Protein AF-A0A6A5E6V6-F1 (afdb_monomer)

Radius of gyration: 28.13 Å; Cα contacts (8 Å, |Δi|>4): 85; chains: 1; bounding box: 56×63×76 Å

Organism: Perca fluviatilis (NCBI:txid8168)

Structure (mmCIF, N/CA/C/O backbone):
data_AF-A0A6A5E6V6-F1
#
_entry.id   AF-A0A6A5E6V6-F1
#
loop_
_atom_site.group_PDB
_atom_site.id
_atom_site.type_symbol
_atom_site.label_atom_id
_atom_site.label_alt_id
_atom_site.label_comp_id
_atom_site.label_asym_id
_atom_site.label_entity_id
_atom_site.label_seq_id
_atom_site.pdbx_PDB_ins_code
_atom_site.Cartn_x
_atom_site.Cartn_y
_atom_site.Cartn_z
_atom_site.occupancy
_atom_site.B_iso_or_equiv
_atom_site.auth_seq_id
_atom_site.auth_comp_id
_atom_site.auth_asym_id
_atom_site.auth_atom_id
_atom_site.pdbx_PDB_model_num
ATOM 1 N N . GLN A 1 1 ? 9.565 42.991 -61.025 1.00 36.53 1 GLN A N 1
ATOM 2 C CA . GLN A 1 1 ? 11.037 43.069 -61.089 1.00 36.53 1 GLN A CA 1
ATOM 3 C C . GLN A 1 1 ? 11.440 44.102 -60.053 1.00 36.53 1 GLN A C 1
ATOM 5 O O . GLN A 1 1 ? 10.957 45.221 -60.138 1.00 36.53 1 GLN A O 1
ATOM 10 N N . GLY A 1 2 ? 12.129 43.676 -58.993 1.00 37.97 2 GLY A N 1
ATOM 11 C CA . GLY A 1 2 ? 12.555 44.551 -57.899 1.00 37.97 2 GLY A CA 1
ATOM 12 C C . GLY A 1 2 ? 13.959 45.072 -58.174 1.00 37.97 2 GLY A C 1
ATOM 13 O O . GLY A 1 2 ? 14.845 44.278 -58.482 1.00 37.97 2 GLY A O 1
ATOM 14 N N . GLU A 1 3 ? 14.127 46.389 -58.099 1.00 39.03 3 GLU A N 1
ATOM 15 C CA . GLU A 1 3 ? 15.412 47.068 -58.237 1.00 39.03 3 GLU A CA 1
ATOM 16 C C . GLU A 1 3 ? 16.100 47.301 -56.885 1.00 39.03 3 GLU A C 1
ATOM 18 O O . GLU A 1 3 ? 15.507 47.222 -55.810 1.00 39.03 3 GLU A O 1
ATOM 23 N N . ILE A 1 4 ? 17.402 47.538 -57.003 1.00 51.69 4 ILE A N 1
ATOM 24 C CA . ILE A 1 4 ? 18.497 47.294 -56.066 1.00 51.69 4 ILE A CA 1
ATOM 25 C C . ILE A 1 4 ? 18.956 48.595 -55.395 1.00 51.69 4 ILE A C 1
ATOM 27 O O . ILE A 1 4 ? 19.058 49.626 -56.054 1.00 51.69 4 ILE A O 1
ATOM 31 N N . SER A 1 5 ? 19.386 48.524 -54.132 1.00 39.19 5 SER A N 1
ATOM 32 C CA . SER A 1 5 ? 20.487 49.326 -53.553 1.00 39.19 5 SER A CA 1
ATOM 33 C C . SER A 1 5 ? 20.642 48.952 -52.076 1.00 39.19 5 SER A C 1
ATOM 35 O O . SER A 1 5 ? 19.640 48.815 -51.394 1.00 39.19 5 SER A O 1
ATOM 37 N N . ARG A 1 6 ? 21.818 48.806 -51.466 1.00 41.19 6 ARG A N 1
ATOM 38 C CA . ARG A 1 6 ? 23.217 49.056 -51.839 1.00 41.19 6 ARG A CA 1
ATOM 39 C C . ARG A 1 6 ? 24.064 48.563 -50.643 1.00 41.19 6 ARG A C 1
ATOM 41 O O . ARG A 1 6 ? 23.584 48.687 -49.527 1.00 41.19 6 ARG A O 1
ATOM 48 N N . GLN A 1 7 ? 25.275 48.047 -50.914 1.00 38.28 7 GLN A N 1
ATOM 49 C CA . GLN A 1 7 ? 26.566 48.443 -50.292 1.00 38.28 7 GLN A CA 1
ATOM 50 C C . GLN A 1 7 ? 26.648 48.509 -48.736 1.00 38.28 7 GLN A C 1
ATOM 52 O O . GLN A 1 7 ? 25.815 49.131 -48.106 1.00 38.28 7 GLN A O 1
ATOM 57 N N . THR A 1 8 ? 27.639 48.003 -47.998 1.00 36.38 8 THR A N 1
ATOM 58 C CA . THR A 1 8 ? 29.026 47.575 -48.229 1.00 36.38 8 THR A CA 1
ATOM 59 C C . THR A 1 8 ? 29.496 46.733 -47.025 1.00 36.38 8 THR A C 1
ATOM 61 O O . THR A 1 8 ? 28.862 46.721 -45.974 1.00 36.38 8 THR A O 1
ATOM 64 N N . SER A 1 9 ? 30.700 46.183 -47.178 1.00 40.56 9 SER A N 1
ATOM 65 C CA . SER A 1 9 ? 31.754 46.105 -46.159 1.00 40.56 9 SER A CA 1
ATOM 66 C C . SER A 1 9 ? 31.993 44.775 -45.456 1.00 40.56 9 SER A C 1
ATOM 68 O O . SER A 1 9 ? 31.122 44.078 -44.948 1.00 40.56 9 SER A O 1
ATOM 70 N N . ASP A 1 10 ? 33.280 44.488 -45.515 1.00 49.47 10 ASP A N 1
ATOM 71 C CA . ASP A 1 10 ? 34.091 43.441 -44.961 1.00 49.47 10 ASP A CA 1
ATOM 72 C C . ASP A 1 10 ? 34.042 43.385 -43.437 1.00 49.47 10 ASP A C 1
ATOM 74 O O . ASP A 1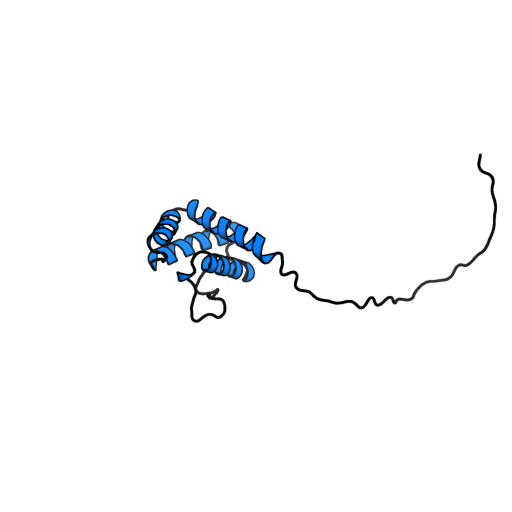 10 ? 33.992 44.393 -42.740 1.00 49.47 10 ASP A O 1
ATOM 78 N N . SER A 1 11 ? 34.137 42.172 -42.908 1.00 42.72 11 SER A N 1
ATOM 79 C CA . SER A 1 11 ? 35.033 41.879 -41.788 1.00 42.72 11 SER A CA 1
ATOM 80 C C . SER A 1 11 ? 34.962 40.388 -41.476 1.00 42.72 11 SER A C 1
ATOM 82 O O . SER A 1 11 ? 34.009 39.881 -40.894 1.00 42.72 11 SER A O 1
ATOM 84 N N . SER A 1 12 ? 36.013 39.667 -41.861 1.00 54.56 12 SER A N 1
ATOM 85 C CA . SER A 1 12 ? 36.357 38.417 -41.188 1.00 54.56 12 SER A CA 1
ATOM 86 C C . SER A 1 12 ? 36.875 38.767 -39.799 1.00 54.56 12 SER A C 1
ATOM 88 O O . SER A 1 12 ? 37.963 39.327 -39.702 1.00 54.56 12 SER A O 1
ATOM 90 N N . PHE A 1 13 ? 36.169 38.378 -38.736 1.00 41.25 13 PHE A N 1
ATOM 91 C CA . PHE A 1 13 ? 36.792 38.210 -37.424 1.00 41.25 13 PHE A CA 1
ATOM 92 C C . PHE A 1 13 ? 36.366 36.902 -36.755 1.00 41.25 13 PHE A C 1
ATOM 94 O O . PHE A 1 13 ? 35.214 36.658 -36.413 1.00 41.25 13 PHE A O 1
ATOM 101 N N . SER A 1 14 ? 37.398 36.070 -36.651 1.00 46.03 14 SER A N 1
ATOM 102 C CA . SER A 1 14 ? 37.700 35.000 -35.708 1.00 46.03 14 SER A CA 1
ATOM 103 C C . SER A 1 14 ? 36.874 34.908 -34.413 1.00 46.03 14 SER A C 1
ATOM 105 O O . SER A 1 14 ? 36.447 35.887 -33.814 1.00 46.03 14 SER A O 1
ATOM 107 N N . SER A 1 15 ? 36.740 33.662 -33.970 1.00 47.44 15 SER A N 1
ATOM 108 C CA . SER A 1 15 ? 35.943 33.127 -32.870 1.00 47.44 15 SER A CA 1
ATOM 109 C C . SER A 1 15 ? 36.158 33.701 -31.455 1.00 47.44 15 SER A C 1
ATOM 111 O O . SER A 1 15 ? 37.271 34.031 -31.063 1.00 47.44 15 SER A O 1
ATOM 113 N N . ARG A 1 16 ? 35.095 33.485 -30.651 1.00 53.00 16 ARG A N 1
ATOM 114 C CA . ARG A 1 16 ? 35.059 33.044 -29.232 1.00 53.00 16 ARG A CA 1
ATOM 115 C C . ARG A 1 16 ? 34.999 34.133 -28.142 1.00 53.00 16 ARG A C 1
ATOM 117 O O . ARG A 1 16 ? 35.994 34.791 -27.890 1.00 53.00 16 ARG A O 1
ATOM 124 N N . ALA A 1 17 ? 33.901 34.160 -27.372 1.00 42.84 17 ALA A N 1
ATOM 125 C CA . ALA A 1 17 ? 33.910 34.184 -25.896 1.00 42.84 17 ALA A CA 1
ATOM 126 C C . ALA A 1 17 ? 32.487 34.155 -25.303 1.00 42.84 17 ALA A C 1
ATOM 128 O O . ALA A 1 17 ? 31.574 34.816 -25.785 1.00 42.84 17 ALA A O 1
ATOM 129 N N . SER A 1 18 ? 32.343 33.358 -24.247 1.00 49.19 18 SER A N 1
ATOM 130 C CA . SER A 1 18 ? 31.174 33.162 -23.390 1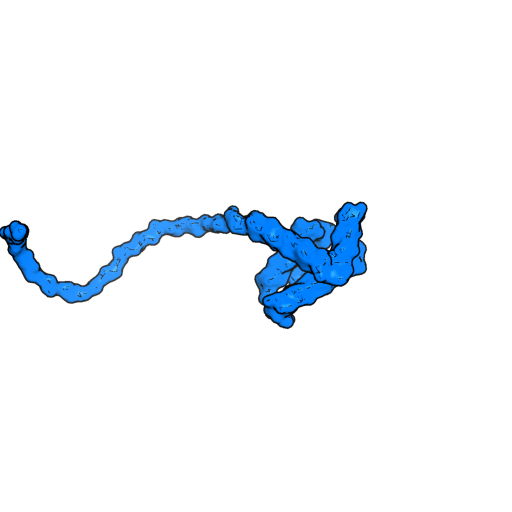.00 49.19 18 SER A CA 1
ATOM 131 C C . SER A 1 18 ? 30.734 34.417 -22.628 1.00 49.19 18 SER A C 1
ATOM 133 O O . SER A 1 18 ? 31.583 35.218 -22.243 1.00 49.19 18 SER A O 1
ATOM 135 N N . THR A 1 19 ? 29.439 34.483 -22.288 1.00 48.78 19 THR A N 1
ATOM 136 C CA . THR A 1 19 ? 28.861 34.806 -20.956 1.00 48.78 19 THR A CA 1
ATOM 137 C C . THR A 1 19 ? 27.523 35.526 -21.123 1.00 48.78 19 THR A C 1
ATOM 139 O O . THR A 1 19 ? 27.488 36.724 -21.374 1.00 48.78 19 THR A O 1
ATOM 142 N N . ILE A 1 20 ? 26.419 34.808 -20.909 1.00 54.72 20 ILE A N 1
ATOM 143 C CA . ILE A 1 20 ? 25.195 35.403 -20.363 1.00 54.72 20 ILE A CA 1
ATOM 144 C C . ILE A 1 20 ? 24.769 34.481 -19.220 1.00 54.72 20 ILE A C 1
ATOM 146 O O . ILE A 1 20 ? 24.194 33.417 -19.438 1.00 54.72 20 ILE A O 1
ATOM 150 N N . ILE A 1 21 ? 25.153 34.863 -18.002 1.00 52.62 21 ILE A N 1
ATOM 151 C CA . ILE A 1 21 ? 24.593 34.318 -16.768 1.00 52.62 21 ILE A CA 1
ATOM 152 C C . ILE A 1 21 ? 23.175 34.883 -16.683 1.00 52.62 21 ILE A C 1
ATOM 154 O O . ILE A 1 21 ? 23.000 36.063 -16.393 1.00 52.62 21 ILE A O 1
ATOM 158 N N . LEU A 1 22 ? 22.176 34.057 -16.988 1.00 51.88 22 LEU A N 1
ATOM 159 C CA . LEU A 1 22 ? 20.826 34.272 -16.484 1.00 51.88 22 LEU A CA 1
ATOM 160 C C . LEU A 1 22 ? 20.732 33.517 -15.162 1.00 51.88 22 LEU A C 1
ATOM 162 O O . LEU A 1 22 ? 20.458 32.319 -15.114 1.00 51.88 22 LEU A O 1
ATOM 166 N N . ASP A 1 23 ? 21.065 34.249 -14.107 1.00 52.03 23 ASP A N 1
ATOM 167 C CA . ASP A 1 23 ? 20.628 33.965 -12.753 1.00 52.03 23 ASP A CA 1
ATOM 168 C C . ASP A 1 23 ? 19.110 34.176 -12.719 1.00 52.03 23 ASP A C 1
ATOM 170 O O . ASP A 1 23 ? 18.647 35.298 -12.896 1.00 52.03 23 ASP A O 1
ATOM 174 N N . ASP A 1 24 ? 18.348 33.089 -12.604 1.00 45.75 24 ASP A N 1
ATOM 175 C CA . ASP A 1 24 ? 17.119 33.069 -11.807 1.00 45.75 24 ASP A CA 1
ATOM 176 C C . ASP A 1 24 ? 16.750 31.605 -11.527 1.00 45.75 24 ASP A C 1
ATOM 178 O O . ASP A 1 24 ? 16.034 30.932 -12.271 1.00 45.75 24 ASP A O 1
ATOM 182 N N . VAL A 1 25 ? 17.299 31.068 -10.437 1.00 56.81 25 VAL A N 1
ATOM 183 C CA . VAL A 1 25 ? 16.653 29.953 -9.749 1.00 56.81 25 VAL A CA 1
ATOM 184 C C . VAL A 1 25 ? 15.517 30.559 -8.935 1.00 56.81 25 VAL A C 1
ATOM 186 O O . VAL A 1 25 ? 15.755 31.315 -7.994 1.00 56.81 25 VAL A O 1
ATOM 189 N N . PRO A 1 26 ? 14.293 30.069 -9.151 1.00 46.28 26 PRO A N 1
ATOM 190 C CA . PRO A 1 26 ? 13.619 29.517 -8.002 1.00 46.28 26 PRO A CA 1
ATOM 191 C C . PRO A 1 26 ? 13.211 28.089 -8.329 1.00 46.28 26 PRO A C 1
ATOM 193 O O . PRO A 1 26 ? 12.230 27.830 -9.024 1.00 46.28 26 PRO A O 1
ATOM 196 N N . SER A 1 27 ? 13.955 27.157 -7.731 1.00 48.56 27 SER A N 1
ATOM 197 C CA . SER A 1 27 ? 13.575 25.775 -7.458 1.00 48.56 27 SER A CA 1
ATOM 198 C C . SER A 1 27 ? 12.271 25.759 -6.660 1.00 48.56 27 SER A C 1
ATOM 200 O O . SER A 1 27 ? 12.241 25.518 -5.453 1.00 48.56 27 SER A O 1
ATOM 202 N N . LYS A 1 28 ? 11.157 26.047 -7.325 1.00 45.19 28 LYS A N 1
ATOM 203 C CA . LYS A 1 28 ? 9.811 25.894 -6.795 1.00 45.19 28 LYS A CA 1
ATOM 204 C C . LYS A 1 28 ? 9.320 24.533 -7.240 1.00 45.19 28 LYS A C 1
ATOM 206 O O . LYS A 1 28 ? 8.714 24.381 -8.290 1.00 45.19 28 LYS A O 1
ATOM 211 N N . ARG A 1 29 ? 9.645 23.554 -6.389 1.00 52.97 29 ARG A N 1
ATOM 212 C CA . ARG A 1 29 ? 8.851 22.358 -6.078 1.00 52.97 29 ARG A CA 1
ATOM 213 C C . ARG A 1 29 ? 7.521 22.360 -6.835 1.00 52.97 29 ARG A C 1
ATOM 215 O O . ARG A 1 29 ? 6.568 22.999 -6.385 1.00 52.97 29 ARG A O 1
ATOM 222 N N . GLN A 1 30 ? 7.459 21.654 -7.958 1.00 43.81 30 GLN A N 1
ATOM 223 C CA . GLN A 1 30 ? 6.217 21.451 -8.694 1.00 43.81 30 GLN A CA 1
ATOM 224 C C . GLN A 1 30 ? 5.363 20.428 -7.929 1.00 43.81 30 GLN A C 1
ATOM 226 O O . GLN A 1 30 ? 5.222 19.272 -8.295 1.00 43.81 30 GLN A O 1
ATOM 231 N N . ARG A 1 31 ? 4.826 20.879 -6.792 1.00 51.28 31 ARG A N 1
ATOM 232 C CA . ARG A 1 31 ? 3.863 20.201 -5.916 1.00 51.28 31 ARG A CA 1
ATOM 233 C C . ARG A 1 31 ? 2.459 20.337 -6.515 1.00 51.28 31 ARG A C 1
ATOM 235 O O . ARG A 1 31 ? 1.575 20.931 -5.904 1.00 51.28 31 ARG A O 1
ATOM 242 N N . ILE A 1 32 ? 2.296 19.914 -7.765 1.00 45.66 32 ILE A N 1
ATOM 243 C CA . ILE A 1 32 ? 1.005 19.945 -8.478 1.00 45.66 32 ILE A CA 1
ATOM 244 C C . ILE A 1 32 ? 0.718 18.586 -9.142 1.00 45.66 32 ILE A C 1
ATOM 246 O O . ILE A 1 32 ? -0.440 18.273 -9.398 1.00 45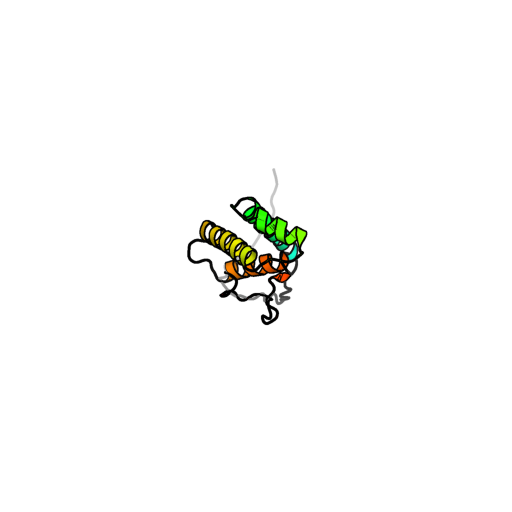.66 32 ILE A O 1
ATOM 250 N N . GLU A 1 33 ? 1.730 17.731 -9.320 1.00 44.75 33 GLU A N 1
ATOM 251 C CA . GLU A 1 33 ? 1.560 16.375 -9.868 1.00 44.75 33 GLU A CA 1
ATOM 252 C C . GLU A 1 33 ? 1.111 15.341 -8.814 1.00 44.75 33 GLU A C 1
ATOM 254 O O . GLU A 1 33 ? 0.548 14.314 -9.150 1.00 44.75 33 GLU A O 1
ATOM 259 N N . ASP A 1 34 ? 1.220 15.631 -7.512 1.00 50.34 34 ASP A N 1
ATOM 260 C CA . ASP A 1 34 ? 0.949 14.634 -6.459 1.00 50.34 34 ASP A CA 1
ATOM 261 C C . ASP A 1 34 ? -0.522 14.167 -6.345 1.00 50.34 34 ASP A C 1
ATOM 263 O O . ASP A 1 34 ? -0.792 13.099 -5.795 1.00 50.34 34 ASP A O 1
ATOM 267 N N . THR A 1 35 ? -1.513 14.948 -6.795 1.00 50.12 35 THR A N 1
ATOM 268 C CA . THR A 1 35 ? -2.938 14.627 -6.552 1.00 50.12 35 THR A CA 1
ATOM 269 C C . THR A 1 35 ? -3.586 13.805 -7.660 1.00 50.12 35 THR A C 1
ATOM 271 O O . THR A 1 35 ? -4.409 12.937 -7.363 1.00 50.12 35 THR A O 1
ATOM 274 N N . ARG A 1 36 ? -3.223 14.042 -8.926 1.00 47.94 36 ARG A N 1
ATOM 275 C CA . ARG A 1 36 ? -3.716 13.251 -10.070 1.00 47.94 36 ARG A CA 1
ATOM 276 C C . ARG A 1 36 ? -3.109 11.850 -10.089 1.00 47.94 36 ARG A C 1
ATOM 278 O O . ARG A 1 36 ? -3.826 10.886 -10.368 1.00 47.94 36 ARG A O 1
ATOM 285 N N . ASP A 1 37 ? -1.847 11.745 -9.690 1.00 59.09 37 ASP A N 1
ATOM 286 C CA . ASP A 1 37 ? -1.156 10.467 -9.551 1.00 59.09 37 ASP A CA 1
ATOM 287 C C . ASP A 1 37 ? -1.694 9.677 -8.361 1.00 59.09 37 ASP A C 1
ATOM 289 O O . ASP A 1 37 ? -1.942 8.483 -8.482 1.00 59.09 37 ASP A O 1
ATOM 293 N N . ALA A 1 38 ? -2.001 10.339 -7.238 1.00 57.38 38 ALA A N 1
ATOM 294 C CA . ALA A 1 38 ? -2.579 9.666 -6.079 1.00 57.38 38 ALA A CA 1
ATOM 295 C C . ALA A 1 38 ? -3.964 9.063 -6.360 1.00 57.38 38 ALA A C 1
ATOM 297 O O . ALA A 1 38 ? -4.232 7.940 -5.939 1.00 57.38 38 ALA A O 1
ATOM 298 N N . VAL A 1 39 ? -4.856 9.780 -7.058 1.00 61.53 39 VAL A N 1
ATOM 299 C CA . VAL A 1 39 ? -6.175 9.231 -7.433 1.00 61.53 39 VAL A CA 1
ATOM 300 C C . VAL A 1 39 ? -6.007 8.051 -8.393 1.00 61.53 39 VAL A C 1
ATOM 302 O O . VAL A 1 39 ? -6.625 7.009 -8.176 1.00 61.53 39 VAL A O 1
ATOM 305 N N . SER A 1 40 ? -5.114 8.169 -9.380 1.00 73.69 40 SER A N 1
ATOM 306 C CA . SER A 1 40 ? -4.801 7.077 -10.312 1.00 73.69 40 SER A CA 1
ATOM 307 C C . SER A 1 40 ? -4.206 5.855 -9.606 1.00 73.69 40 SER A C 1
ATOM 309 O O . SER A 1 40 ? -4.611 4.727 -9.877 1.00 73.69 40 SER A O 1
ATOM 311 N N . ALA A 1 41 ? -3.297 6.055 -8.651 1.00 71.19 41 ALA A N 1
ATOM 312 C CA . ALA A 1 41 ? -2.661 4.977 -7.901 1.00 71.19 41 ALA A CA 1
ATOM 313 C C . ALA A 1 41 ? -3.661 4.246 -6.995 1.00 71.19 41 ALA A C 1
ATOM 315 O O . ALA A 1 41 ? -3.644 3.016 -6.913 1.00 71.19 41 ALA A O 1
ATOM 316 N N . LYS A 1 42 ? -4.582 4.979 -6.353 1.00 79.75 42 LYS A N 1
ATOM 317 C CA . LYS A 1 42 ? -5.661 4.358 -5.573 1.00 79.75 42 LYS A CA 1
ATOM 318 C C . LYS A 1 42 ? -6.548 3.479 -6.450 1.00 79.75 42 LYS A C 1
ATOM 320 O O . LYS A 1 42 ? -6.789 2.325 -6.109 1.00 79.75 42 LYS A O 1
ATOM 325 N N . GLN A 1 43 ? -6.977 4.005 -7.596 1.00 85.12 43 GLN A N 1
ATOM 326 C CA . GLN A 1 43 ? -7.785 3.249 -8.551 1.00 85.12 43 GLN A CA 1
ATOM 327 C C . GLN A 1 43 ? -7.042 2.026 -9.092 1.00 85.12 43 GLN A C 1
ATOM 329 O O . GLN A 1 43 ? -7.659 0.980 -9.274 1.00 85.12 43 GLN A O 1
ATOM 334 N N . LEU A 1 44 ? -5.724 2.120 -9.293 1.00 84.75 44 LEU A N 1
ATOM 335 C CA . LEU A 1 44 ? -4.896 0.983 -9.684 1.00 84.75 44 LEU A CA 1
ATOM 336 C C . LEU A 1 44 ? -4.922 -0.117 -8.618 1.00 84.75 44 LEU A C 1
ATOM 338 O O . LEU A 1 44 ? -5.204 -1.262 -8.950 1.00 84.75 44 LEU A O 1
ATOM 342 N N . ILE A 1 45 ? -4.662 0.205 -7.346 1.00 86.81 45 ILE A N 1
ATOM 343 C CA . ILE A 1 45 ? -4.666 -0.802 -6.272 1.00 86.81 45 ILE A CA 1
ATOM 344 C C . ILE A 1 45 ? -6.048 -1.431 -6.108 1.00 86.81 45 ILE A C 1
ATOM 346 O O . ILE A 1 45 ? -6.145 -2.652 -5.992 1.00 86.81 45 ILE A O 1
ATOM 350 N N . GLU A 1 46 ? -7.116 -0.637 -6.155 1.00 88.12 46 GLU A N 1
ATOM 351 C CA . GLU A 1 46 ? -8.475 -1.176 -6.140 1.00 88.12 46 GLU A CA 1
ATOM 352 C C . GLU A 1 46 ? -8.719 -2.108 -7.332 1.00 88.12 46 GLU A C 1
ATOM 354 O O . GLU A 1 46 ? -9.167 -3.234 -7.134 1.00 88.12 46 GLU A O 1
ATOM 359 N N . ALA A 1 47 ? -8.364 -1.701 -8.553 1.00 88.81 47 ALA A N 1
ATOM 360 C CA . ALA A 1 47 ? -8.518 -2.531 -9.747 1.00 88.81 47 ALA A CA 1
ATOM 361 C C . ALA A 1 47 ? -7.717 -3.842 -9.659 1.00 88.81 47 ALA A C 1
ATOM 363 O O . ALA A 1 47 ? -8.227 -4.902 -10.023 1.00 88.81 47 ALA A O 1
ATOM 364 N N . VAL A 1 48 ? -6.491 -3.795 -9.127 1.00 90.31 48 VAL A N 1
ATOM 365 C CA . VAL A 1 48 ? -5.645 -4.978 -8.909 1.00 90.31 48 VAL A CA 1
ATOM 366 C C . VAL A 1 48 ? -6.277 -5.930 -7.899 1.00 90.31 48 VAL A C 1
ATOM 368 O O . VAL A 1 48 ? -6.288 -7.139 -8.130 1.00 90.31 48 VAL A O 1
ATOM 371 N N . LEU A 1 49 ? -6.827 -5.408 -6.800 1.00 91.06 49 LEU A N 1
ATOM 372 C CA . LEU A 1 49 ? -7.512 -6.221 -5.796 1.00 91.06 49 LEU A CA 1
ATOM 373 C C . LEU A 1 49 ? -8.789 -6.850 -6.369 1.00 91.06 49 LEU A C 1
ATOM 375 O O . LEU A 1 49 ? -8.992 -8.050 -6.203 1.00 91.06 49 LEU A O 1
ATOM 379 N N . ARG A 1 50 ? -9.605 -6.100 -7.115 1.00 90.69 50 ARG A N 1
ATOM 380 C CA . ARG A 1 50 ? -10.808 -6.648 -7.771 1.00 90.69 50 ARG A CA 1
ATOM 381 C C . ARG A 1 50 ? -10.485 -7.726 -8.806 1.00 90.69 50 ARG A C 1
ATOM 383 O O . ARG A 1 50 ? -11.224 -8.693 -8.953 1.00 90.69 50 ARG A O 1
ATOM 390 N N . GLY A 1 51 ? -9.373 -7.573 -9.525 1.00 86.44 51 GLY A N 1
ATOM 391 C CA . GLY A 1 51 ? -8.960 -8.488 -10.590 1.00 86.44 51 GLY A CA 1
ATOM 392 C C . GLY A 1 51 ? -8.262 -9.771 -10.125 1.00 86.44 51 GLY A C 1
ATOM 393 O O . GLY A 1 51 ? -7.997 -10.642 -10.954 1.00 86.44 51 GLY A O 1
ATOM 394 N N . LYS A 1 52 ? -7.923 -9.912 -8.837 1.00 88.81 52 LYS A N 1
ATOM 395 C CA . LYS A 1 52 ? -7.151 -11.051 -8.309 1.00 88.81 52 LYS A CA 1
ATOM 396 C C . LYS A 1 52 ? -7.962 -11.834 -7.274 1.00 88.81 52 LYS A C 1
ATOM 398 O O . LYS A 1 52 ? -8.732 -11.282 -6.491 1.00 88.81 52 LYS A O 1
ATOM 403 N N . SER A 1 53 ? -7.761 -13.152 -7.247 1.00 86.19 53 SER A N 1
ATOM 404 C CA . SER A 1 53 ? -8.457 -14.053 -6.322 1.00 86.19 53 SER A CA 1
ATOM 405 C C . SER A 1 53 ? -8.248 -13.630 -4.865 1.00 86.19 53 SER A C 1
ATOM 407 O O . SER A 1 53 ? -7.109 -13.544 -4.402 1.00 86.19 53 SER A O 1
ATOM 409 N N . GLY A 1 54 ? -9.345 -13.402 -4.142 1.00 84.94 54 GLY A N 1
ATOM 410 C CA . GLY A 1 54 ? -9.327 -13.017 -2.732 1.00 84.94 54 GLY A CA 1
ATOM 411 C C . GLY A 1 54 ? -9.133 -11.520 -2.459 1.00 84.94 54 GLY A C 1
ATOM 412 O O . GLY A 1 54 ? -9.154 -11.132 -1.295 1.00 84.94 54 GLY A O 1
ATOM 413 N N . GLY A 1 55 ? -8.972 -10.667 -3.476 1.00 89.44 55 GLY A N 1
ATOM 414 C CA . GLY A 1 55 ? -8.920 -9.218 -3.257 1.00 89.44 55 GLY A CA 1
ATOM 415 C C . GLY A 1 55 ? -10.299 -8.588 -3.018 1.00 89.44 55 GLY A C 1
ATOM 416 O O . GLY A 1 55 ? -10.396 -7.660 -2.221 1.00 89.44 55 GLY A O 1
ATOM 417 N N . GLU A 1 56 ? -11.376 -9.142 -3.585 1.00 90.06 56 GLU A N 1
ATOM 418 C CA . GLU A 1 56 ? -12.755 -8.732 -3.249 1.00 90.06 56 GLU A CA 1
ATOM 419 C C . GLU A 1 56 ? -13.095 -8.996 -1.773 1.00 90.06 56 GLU A C 1
ATOM 421 O O . GLU A 1 56 ? -13.702 -8.150 -1.125 1.00 90.06 56 GLU A O 1
ATOM 426 N N . GLU A 1 57 ? -12.627 -10.110 -1.198 1.00 90.38 57 GLU A N 1
ATOM 427 C CA . GLU A 1 57 ? -12.811 -10.403 0.233 1.00 90.38 57 GLU A CA 1
ATOM 428 C C . GLU A 1 57 ? -12.135 -9.345 1.116 1.00 90.38 57 GLU A C 1
ATOM 430 O O . GLU A 1 57 ? -12.717 -8.891 2.098 1.00 90.38 57 GLU A O 1
ATOM 435 N N . VAL A 1 58 ? -10.926 -8.907 0.741 1.00 90.88 58 VAL A N 1
ATOM 436 C CA . VAL A 1 58 ? -10.204 -7.830 1.440 1.00 90.88 58 VAL A CA 1
ATOM 437 C C . VAL A 1 58 ? -10.987 -6.520 1.361 1.00 90.88 58 VAL A C 1
ATOM 439 O O . VAL A 1 58 ? -11.149 -5.838 2.372 1.00 90.88 58 VAL A O 1
ATOM 442 N N . LEU A 1 59 ? -11.472 -6.157 0.169 1.00 91.06 59 LEU A N 1
ATOM 443 C CA . LEU A 1 59 ? -12.239 -4.927 -0.028 1.00 91.06 59 LEU A CA 1
ATOM 444 C C . LEU A 1 59 ? -13.551 -4.958 0.764 1.00 91.06 59 LEU A C 1
ATOM 446 O O . LEU A 1 59 ? -13.889 -3.973 1.416 1.00 91.06 59 LEU A O 1
ATOM 450 N N . GLN A 1 60 ? -14.262 -6.085 0.755 1.00 91.56 60 GLN A N 1
ATOM 451 C CA . GLN A 1 60 ? -15.521 -6.255 1.475 1.00 91.56 60 GLN A CA 1
ATOM 452 C C . GLN A 1 60 ? -15.332 -6.211 2.997 1.00 91.56 60 GLN A C 1
ATOM 454 O O . GLN A 1 60 ? -16.108 -5.558 3.699 1.00 91.56 60 GLN A O 1
ATOM 459 N N . GLU A 1 61 ? -14.297 -6.872 3.521 1.00 92.19 61 GLU A N 1
ATOM 460 C CA . GLU A 1 61 ? -13.967 -6.842 4.949 1.00 92.19 61 GLU A CA 1
ATOM 461 C C . GLU A 1 61 ? -13.657 -5.416 5.413 1.00 92.19 61 GLU A C 1
ATOM 463 O O . GLU A 1 61 ? -14.190 -4.961 6.431 1.00 92.19 61 GLU A O 1
ATOM 468 N N . TYR A 1 62 ? -12.868 -4.686 4.620 1.00 90.50 62 TYR A N 1
ATOM 469 C CA . TYR A 1 62 ? -12.555 -3.294 4.905 1.00 90.50 62 TYR A CA 1
ATOM 470 C C . TYR A 1 62 ? -13.792 -2.395 4.852 1.00 90.50 62 TYR A C 1
ATOM 472 O O . TYR A 1 62 ? -13.983 -1.577 5.743 1.00 90.50 62 TYR A O 1
ATOM 480 N N . GLN A 1 63 ? -14.674 -2.572 3.865 1.00 89.06 63 GLN A N 1
ATOM 481 C CA . GLN A 1 63 ? -15.930 -1.816 3.777 1.00 89.06 63 GLN A CA 1
ATOM 482 C C . GLN A 1 63 ? -16.874 -2.080 4.956 1.00 89.06 63 GLN A C 1
ATOM 484 O O . GLN A 1 63 ? -17.625 -1.193 5.345 1.00 89.06 63 GLN A O 1
ATOM 489 N N . THR A 1 64 ? -16.848 -3.290 5.515 1.00 90.25 64 THR A N 1
ATOM 490 C CA . THR A 1 64 ? -17.763 -3.692 6.594 1.00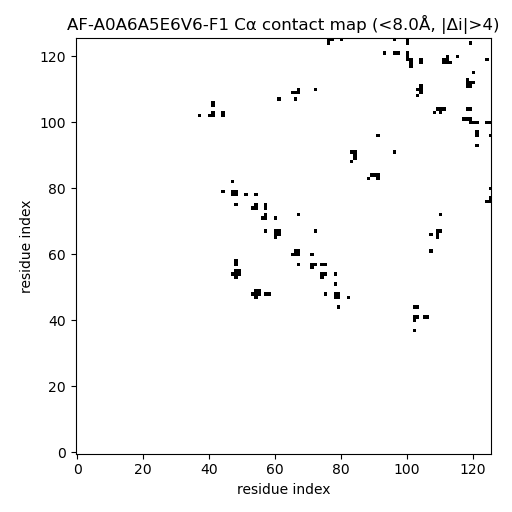 90.25 64 THR A CA 1
ATOM 491 C C . THR A 1 64 ? -17.257 -3.262 7.967 1.00 90.25 64 THR A C 1
ATOM 493 O O . THR A 1 64 ? -18.045 -2.878 8.827 1.00 90.25 64 THR A O 1
ATOM 496 N N . THR A 1 65 ? -15.948 -3.369 8.199 1.00 89.06 65 THR A N 1
ATOM 497 C CA . THR A 1 65 ? -15.355 -3.188 9.533 1.00 89.06 65 THR A CA 1
ATOM 498 C C . THR A 1 65 ? -14.507 -1.927 9.660 1.00 89.06 65 THR A C 1
ATOM 500 O O . THR A 1 65 ? -14.012 -1.650 10.748 1.00 89.06 65 THR A O 1
ATOM 503 N N . GLU A 1 66 ? -14.272 -1.209 8.556 1.00 86.56 66 GLU A N 1
ATOM 504 C CA . GLU A 1 66 ? -13.300 -0.109 8.429 1.00 86.56 66 GLU A CA 1
ATOM 505 C C . GLU A 1 66 ? -11.866 -0.495 8.852 1.00 86.56 66 GLU A C 1
ATOM 507 O O . GLU A 1 66 ? -10.978 0.346 9.029 1.00 86.56 66 GLU A O 1
ATOM 512 N N . THR A 1 67 ? -11.607 -1.798 8.987 1.00 86.94 67 THR A N 1
ATOM 513 C CA . THR A 1 67 ? -10.336 -2.381 9.408 1.00 86.94 67 THR A CA 1
ATOM 514 C C . THR A 1 67 ? -10.043 -3.647 8.604 1.00 86.94 67 THR A C 1
ATOM 516 O O . THR A 1 67 ? -10.856 -4.104 7.808 1.00 86.94 67 THR A O 1
ATOM 519 N N . LEU A 1 68 ? -8.836 -4.184 8.748 1.00 87.44 68 LEU A N 1
ATOM 520 C CA . LEU A 1 68 ? -8.468 -5.466 8.155 1.00 87.44 68 LEU A CA 1
ATOM 521 C C . LEU A 1 68 ? -7.940 -6.369 9.263 1.00 87.44 68 LEU A C 1
ATOM 523 O O . LEU A 1 68 ? -7.100 -5.953 10.067 1.00 87.44 68 LEU A O 1
ATOM 527 N N . THR A 1 69 ? -8.389 -7.615 9.280 1.00 89.06 69 THR A N 1
ATOM 528 C CA . THR A 1 69 ? -7.781 -8.691 10.054 1.00 89.06 69 THR A CA 1
ATOM 529 C C . THR A 1 69 ? -6.386 -8.983 9.519 1.00 89.06 69 THR A C 1
ATOM 531 O O . THR A 1 69 ? -6.076 -8.775 8.344 1.00 89.06 69 THR A O 1
ATOM 534 N N . ASP A 1 70 ? -5.510 -9.525 10.361 1.00 87.00 70 ASP A N 1
ATOM 535 C CA . ASP A 1 70 ? -4.136 -9.823 9.944 1.00 87.00 70 ASP A CA 1
ATOM 536 C C . ASP A 1 70 ? -4.055 -10.862 8.814 1.00 87.00 70 ASP A C 1
ATOM 538 O O . ASP A 1 70 ? -3.048 -10.936 8.105 1.00 87.00 70 ASP A O 1
ATOM 542 N N . ALA A 1 71 ? -5.101 -11.671 8.624 1.00 87.44 71 ALA A N 1
ATOM 543 C CA . ALA A 1 71 ? -5.227 -12.571 7.482 1.00 87.44 71 ALA A CA 1
ATOM 544 C C . ALA A 1 71 ? -5.519 -11.796 6.185 1.00 87.44 71 ALA A C 1
ATOM 546 O O . ALA A 1 71 ? -4.809 -11.983 5.193 1.00 87.44 71 ALA A O 1
ATOM 547 N N . ALA A 1 72 ? -6.499 -10.888 6.203 1.00 88.75 72 ALA A N 1
ATOM 548 C CA . ALA A 1 72 ? -6.838 -10.051 5.055 1.00 88.75 72 ALA A CA 1
ATOM 549 C C . ALA A 1 72 ? -5.689 -9.107 4.671 1.00 88.75 72 ALA A C 1
ATOM 551 O O . ALA A 1 72 ? -5.369 -8.982 3.490 1.00 88.75 72 ALA A O 1
ATOM 552 N N . LYS A 1 73 ? -4.973 -8.544 5.657 1.00 87.38 73 LYS A N 1
ATOM 553 C CA . LYS A 1 73 ? -3.744 -7.760 5.428 1.00 87.38 73 LYS A CA 1
ATOM 554 C C . LYS A 1 73 ? -2.706 -8.539 4.630 1.00 87.38 73 LYS A C 1
ATOM 556 O O . LYS A 1 73 ? -2.227 -8.064 3.605 1.00 87.38 73 LYS A O 1
ATOM 561 N N . ARG A 1 74 ? -2.365 -9.748 5.089 1.00 87.62 74 ARG A N 1
ATOM 562 C CA . ARG A 1 74 ? -1.384 -10.612 4.415 1.00 87.62 74 ARG A CA 1
ATOM 563 C C . ARG A 1 74 ? -1.836 -10.979 3.006 1.00 87.62 74 ARG A C 1
ATOM 565 O O . ARG A 1 74 ? -1.031 -10.945 2.082 1.00 87.62 74 ARG A O 1
ATOM 572 N N . LYS A 1 75 ? -3.123 -11.287 2.831 1.00 90.50 75 LYS A N 1
ATOM 573 C CA . LYS A 1 75 ? -3.705 -11.601 1.521 1.00 90.50 75 LYS A CA 1
ATOM 574 C C . LYS A 1 75 ? -3.583 -10.419 0.556 1.00 90.50 75 LYS A C 1
ATOM 576 O O . LYS A 1 75 ? -3.076 -10.591 -0.548 1.00 90.50 75 LYS A O 1
ATOM 581 N N . MET A 1 76 ? -3.966 -9.223 0.996 1.00 91.44 76 MET A N 1
ATOM 582 C CA . MET A 1 76 ? -3.837 -7.985 0.229 1.00 91.44 76 MET A CA 1
ATOM 583 C C . MET A 1 76 ? -2.385 -7.719 -0.184 1.00 91.44 76 MET A C 1
ATOM 585 O O . MET A 1 76 ? -2.114 -7.495 -1.361 1.00 91.44 76 MET A O 1
ATOM 589 N N . VAL A 1 77 ? -1.446 -7.780 0.768 1.00 88.19 77 VAL A N 1
ATOM 590 C CA . VAL A 1 77 ? -0.018 -7.560 0.497 1.00 88.19 77 VAL A CA 1
ATOM 591 C C . VAL A 1 77 ? 0.495 -8.565 -0.529 1.00 88.19 77 VAL A C 1
ATOM 593 O O . VAL A 1 77 ? 1.104 -8.156 -1.510 1.00 88.19 77 VAL A O 1
ATOM 596 N N . ASN A 1 78 ? 0.182 -9.854 -0.384 1.00 89.75 78 ASN A N 1
ATOM 597 C CA . ASN A 1 78 ? 0.614 -10.879 -1.336 1.00 89.75 78 ASN A CA 1
ATOM 598 C C . ASN A 1 78 ? 0.098 -10.622 -2.760 1.00 89.75 78 ASN A C 1
ATOM 600 O O . ASN A 1 78 ? 0.849 -10.790 -3.720 1.00 89.75 78 ASN A O 1
ATOM 604 N N . ILE A 1 79 ? -1.159 -10.187 -2.905 1.00 91.94 79 ILE A N 1
ATOM 605 C CA . ILE A 1 79 ? -1.734 -9.821 -4.207 1.00 91.94 79 ILE A CA 1
ATOM 606 C C . ILE A 1 79 ? -0.953 -8.658 -4.833 1.00 91.94 79 ILE A C 1
ATOM 608 O O . ILE A 1 79 ? -0.594 -8.713 -6.011 1.00 91.94 79 ILE A O 1
ATOM 612 N N . LEU A 1 80 ? -0.661 -7.621 -4.046 1.00 89.81 80 LEU A N 1
ATOM 613 C CA . LEU A 1 80 ? 0.048 -6.433 -4.520 1.00 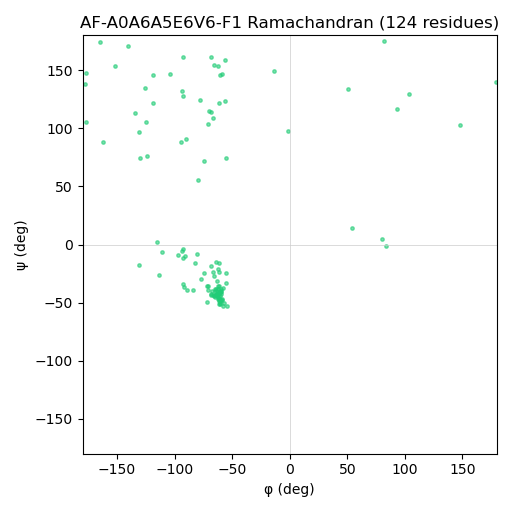89.81 80 LEU A CA 1
ATOM 614 C C . LEU A 1 80 ? 1.523 -6.708 -4.813 1.00 89.81 80 LEU A C 1
ATOM 616 O O . LEU A 1 80 ? 2.050 -6.184 -5.789 1.00 89.81 80 LEU A O 1
ATOM 620 N N . VAL A 1 81 ? 2.178 -7.566 -4.030 1.00 88.75 81 VAL A N 1
ATOM 621 C CA . VAL A 1 81 ? 3.552 -8.020 -4.283 1.00 88.75 81 VAL A CA 1
ATOM 622 C C . VAL A 1 81 ? 3.619 -8.833 -5.571 1.00 88.75 81 VAL A C 1
ATOM 624 O O . VAL A 1 81 ? 4.488 -8.568 -6.399 1.00 88.75 81 VAL A O 1
ATOM 627 N N . ALA A 1 82 ? 2.683 -9.762 -5.787 1.00 89.69 82 ALA A N 1
ATOM 628 C CA . ALA A 1 82 ? 2.601 -10.513 -7.037 1.00 89.69 82 ALA A CA 1
ATOM 629 C C . ALA A 1 82 ? 2.421 -9.569 -8.235 1.00 89.69 82 ALA A C 1
ATOM 631 O O . ALA A 1 82 ? 3.192 -9.630 -9.185 1.00 89.69 82 ALA A O 1
ATOM 632 N N . HIS A 1 83 ? 1.487 -8.616 -8.144 1.00 90.31 83 HIS A N 1
ATOM 633 C CA . HIS A 1 83 ? 1.299 -7.601 -9.181 1.00 90.31 83 HIS A CA 1
ATOM 634 C C . HIS A 1 83 ? 2.557 -6.747 -9.411 1.00 90.31 83 HIS A C 1
ATOM 636 O O . HIS A 1 83 ? 2.928 -6.469 -10.550 1.00 90.31 83 HIS A O 1
ATOM 642 N N . MET A 1 84 ? 3.239 -6.332 -8.345 1.00 89.12 84 MET A N 1
ATOM 643 C CA . MET A 1 84 ? 4.467 -5.548 -8.444 1.00 89.12 84 MET A CA 1
ATOM 644 C C . MET A 1 84 ? 5.581 -6.339 -9.148 1.00 89.12 84 MET A C 1
ATOM 646 O O . MET A 1 84 ? 6.290 -5.766 -9.972 1.00 89.12 84 MET A O 1
ATOM 650 N N . ILE A 1 85 ? 5.720 -7.638 -8.865 1.00 88.50 85 ILE A N 1
ATOM 651 C CA . ILE A 1 85 ? 6.696 -8.518 -9.523 1.00 88.50 85 ILE A CA 1
ATOM 652 C C . ILE A 1 85 ? 6.335 -8.746 -10.993 1.00 88.50 85 ILE A C 1
ATOM 654 O O . ILE A 1 85 ? 7.220 -8.672 -11.845 1.00 88.50 85 ILE A O 1
ATOM 658 N N . ASP A 1 86 ? 5.056 -8.967 -11.296 1.00 88.88 86 ASP A N 1
ATOM 659 C CA . ASP A 1 86 ? 4.568 -9.174 -12.663 1.00 88.88 86 ASP A CA 1
ATOM 660 C C . ASP A 1 86 ? 4.876 -7.956 -13.561 1.00 88.88 86 ASP A C 1
ATOM 662 O O . ASP A 1 86 ? 5.262 -8.121 -14.716 1.00 88.88 86 ASP A O 1
ATOM 666 N N . ASN A 1 87 ? 4.764 -6.731 -13.026 1.00 87.12 87 ASN A N 1
ATOM 667 C CA . ASN A 1 87 ? 4.951 -5.491 -13.795 1.00 87.12 87 ASN A CA 1
ATOM 668 C C . ASN A 1 87 ? 6.377 -4.922 -13.764 1.00 87.12 87 ASN A C 1
ATOM 670 O O . ASN A 1 87 ? 6.822 -4.311 -14.734 1.00 87.12 87 ASN A O 1
ATOM 674 N N . HIS A 1 88 ? 7.094 -5.071 -12.648 1.00 85.25 88 HIS A N 1
ATOM 675 C CA . HIS A 1 88 ? 8.406 -4.444 -12.435 1.00 85.25 88 HIS A CA 1
ATOM 676 C C . HIS A 1 88 ? 9.553 -5.456 -12.294 1.00 85.25 88 HIS A C 1
ATOM 678 O O . HIS A 1 88 ? 10.704 -5.067 -12.078 1.00 85.25 88 HIS A O 1
ATOM 684 N N . GLY A 1 89 ? 9.257 -6.750 -12.428 1.00 85.44 89 GLY A N 1
ATOM 685 C CA . GLY A 1 89 ? 10.204 -7.849 -12.286 1.00 85.44 89 GLY A CA 1
ATOM 686 C C . GLY A 1 89 ? 10.453 -8.263 -10.833 1.00 85.44 89 GLY A C 1
ATOM 687 O O . GLY A 1 89 ? 10.016 -7.630 -9.878 1.00 85.44 89 GLY A O 1
ATOM 688 N N . HIS A 1 90 ? 11.234 -9.332 -10.654 1.00 82.94 90 HIS A N 1
ATOM 689 C CA . HIS A 1 90 ? 11.504 -9.955 -9.346 1.00 82.94 90 HIS A CA 1
ATOM 690 C C . HIS A 1 90 ? 12.208 -9.043 -8.326 1.00 82.94 90 HIS A C 1
ATOM 692 O O . HIS A 1 90 ? 12.254 -9.359 -7.138 1.00 82.94 90 HIS A O 1
ATOM 698 N N . ARG A 1 91 ? 12.804 -7.931 -8.771 1.00 81.56 91 ARG A N 1
ATOM 699 C CA . ARG A 1 91 ? 13.511 -6.973 -7.913 1.00 81.56 91 ARG A CA 1
ATOM 700 C C . ARG A 1 91 ? 13.034 -5.549 -8.200 1.00 81.56 91 ARG A C 1
ATOM 702 O O . ARG A 1 91 ? 13.775 -4.778 -8.812 1.00 81.56 91 ARG A O 1
ATOM 709 N N . PRO A 1 92 ? 11.828 -5.181 -7.740 1.00 84.12 92 PRO A N 1
ATOM 710 C CA . PRO A 1 92 ? 11.337 -3.820 -7.888 1.00 84.12 92 PRO A CA 1
ATOM 711 C C . PRO A 1 92 ? 12.274 -2.836 -7.177 1.00 84.12 92 PRO A C 1
ATOM 713 O O . PRO A 1 92 ? 12.876 -3.141 -6.136 1.00 84.12 92 PRO A O 1
ATOM 716 N N . THR A 1 93 ? 12.417 -1.639 -7.745 1.00 86.69 93 THR A N 1
ATOM 717 C CA . THR A 1 93 ? 13.257 -0.588 -7.164 1.00 86.69 93 THR A CA 1
ATOM 718 C C . THR A 1 93 ? 12.655 -0.074 -5.855 1.00 86.69 93 THR A C 1
ATOM 720 O O . THR A 1 93 ? 11.466 -0.236 -5.573 1.00 86.69 93 THR A O 1
ATOM 723 N N . LYS A 1 94 ? 13.476 0.585 -5.029 1.00 85.19 94 LYS A N 1
ATOM 724 C CA . LYS A 1 94 ? 13.006 1.185 -3.772 1.00 85.19 94 LYS A CA 1
ATOM 725 C C . LYS A 1 94 ? 11.877 2.197 -4.001 1.00 85.19 94 LYS A C 1
ATOM 727 O O . LYS A 1 94 ? 10.955 2.235 -3.199 1.00 85.19 94 LYS A O 1
ATOM 732 N N . ALA A 1 95 ? 11.946 2.977 -5.081 1.00 83.75 95 ALA A N 1
ATOM 733 C CA . ALA A 1 95 ? 10.928 3.968 -5.417 1.00 83.75 95 ALA A CA 1
ATOM 734 C C . ALA A 1 95 ? 9.562 3.314 -5.667 1.00 83.75 95 ALA A C 1
ATOM 736 O O . ALA A 1 95 ? 8.575 3.743 -5.084 1.00 83.75 95 ALA A O 1
ATOM 737 N N . ILE A 1 96 ? 9.532 2.219 -6.434 1.00 84.44 96 ILE A N 1
ATOM 738 C CA . ILE A 1 96 ? 8.304 1.459 -6.709 1.00 84.44 96 ILE A CA 1
ATOM 739 C C . ILE A 1 96 ? 7.720 0.898 -5.409 1.00 84.44 96 ILE A C 1
ATOM 741 O O . ILE A 1 96 ? 6.539 1.080 -5.131 1.00 84.44 96 ILE A O 1
ATOM 745 N N . ARG A 1 97 ? 8.553 0.278 -4.562 1.00 87.12 97 ARG A N 1
ATOM 746 C CA . ARG A 1 97 ? 8.090 -0.234 -3.262 1.00 87.12 97 ARG A CA 1
ATOM 747 C C . ARG A 1 97 ? 7.534 0.872 -2.359 1.00 87.12 97 ARG A C 1
ATOM 749 O O . ARG A 1 97 ? 6.539 0.662 -1.674 1.00 87.12 97 ARG A O 1
ATOM 756 N N . GLU A 1 98 ? 8.166 2.046 -2.341 1.00 86.88 98 GLU A N 1
ATOM 757 C CA . GLU A 1 98 ? 7.658 3.200 -1.588 1.00 86.88 98 GLU A CA 1
ATOM 758 C C . GLU A 1 98 ? 6.318 3.702 -2.124 1.00 86.88 98 GLU A C 1
ATOM 760 O O . GLU A 1 98 ? 5.458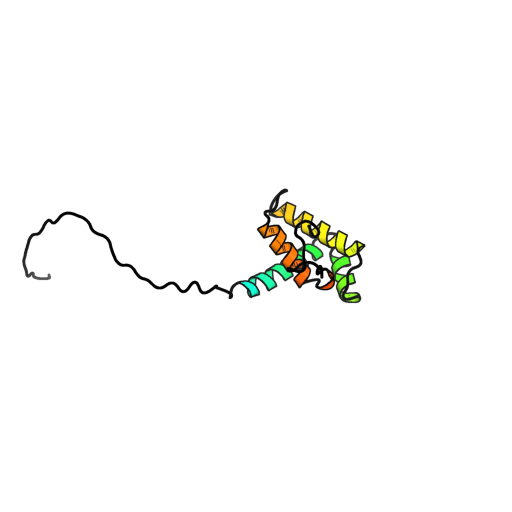 4.078 -1.329 1.00 86.88 98 GLU A O 1
ATOM 765 N N . ASP A 1 99 ? 6.135 3.701 -3.441 1.00 85.31 99 ASP A N 1
ATOM 766 C CA . ASP A 1 99 ? 4.915 4.185 -4.078 1.00 85.31 99 ASP A CA 1
ATOM 767 C C . ASP A 1 99 ? 3.715 3.270 -3.793 1.00 85.31 99 ASP A C 1
ATOM 769 O O . ASP A 1 99 ? 2.656 3.730 -3.354 1.00 85.31 99 ASP A O 1
ATOM 773 N N . TYR A 1 100 ? 3.924 1.953 -3.886 1.00 88.38 100 TYR A N 1
ATOM 774 C CA . TYR A 1 100 ? 2.934 0.963 -3.462 1.00 88.38 100 TYR A CA 1
ATOM 775 C C . TYR A 1 100 ? 2.610 1.105 -1.974 1.00 88.38 100 TYR A C 1
ATOM 777 O O . TYR A 1 100 ? 1.444 1.240 -1.611 1.00 88.38 100 TYR A O 1
ATOM 785 N N . ALA A 1 101 ? 3.623 1.141 -1.102 1.00 87.88 101 ALA A N 1
ATOM 786 C CA . ALA A 1 101 ? 3.405 1.253 0.340 1.00 87.88 101 ALA A CA 1
ATOM 787 C C . ALA A 1 101 ? 2.651 2.540 0.723 1.00 87.88 101 ALA A C 1
ATOM 789 O O . ALA A 1 101 ? 1.744 2.509 1.556 1.00 87.88 101 ALA A O 1
ATOM 790 N N . ARG A 1 102 ? 2.976 3.667 0.078 1.00 86.00 102 ARG A N 1
ATOM 791 C CA . ARG A 1 102 ? 2.262 4.937 0.255 1.00 86.00 102 ARG A CA 1
ATOM 792 C C . ARG A 1 102 ? 0.798 4.810 -0.145 1.00 86.00 102 ARG A C 1
ATOM 794 O O . ARG A 1 102 ? -0.073 5.199 0.630 1.00 86.00 102 ARG A O 1
ATOM 801 N N . THR A 1 103 ? 0.537 4.269 -1.328 1.00 87.94 103 THR A N 1
ATOM 802 C CA . THR A 1 103 ? -0.817 4.146 -1.875 1.00 87.94 103 THR A CA 1
ATOM 803 C C . THR A 1 103 ? -1.675 3.202 -1.034 1.00 87.94 103 THR A C 1
ATOM 805 O O . THR A 1 103 ? -2.822 3.527 -0.732 1.00 87.94 103 THR A O 1
ATOM 808 N N . ILE A 1 104 ? -1.096 2.095 -0.555 1.00 88.50 104 ILE A N 1
ATOM 809 C CA . ILE A 1 104 ? -1.745 1.155 0.369 1.00 88.50 104 ILE A CA 1
ATOM 810 C C . ILE A 1 104 ? -2.190 1.869 1.643 1.00 88.50 104 ILE A C 1
ATOM 812 O O . ILE A 1 104 ? -3.358 1.798 2.000 1.00 88.50 104 ILE A O 1
ATOM 816 N N . VAL A 1 105 ? -1.295 2.596 2.315 1.00 87.31 105 VAL A N 1
ATOM 817 C CA . VAL A 1 105 ? -1.629 3.303 3.566 1.00 87.31 105 VAL A CA 1
ATOM 818 C C . VAL A 1 105 ? -2.646 4.429 3.332 1.00 87.31 105 VAL A C 1
ATOM 8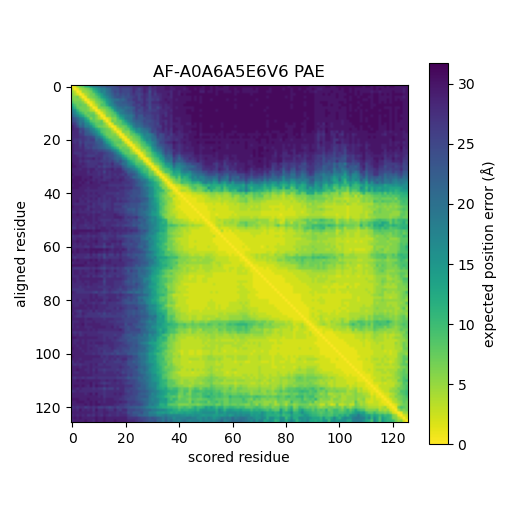20 O O . VAL A 1 105 ? -3.419 4.764 4.226 1.00 87.31 105 VAL A O 1
ATOM 823 N N . MET A 1 106 ? -2.685 5.005 2.128 1.00 85.44 106 MET A N 1
ATOM 824 C CA . MET A 1 106 ? -3.698 5.992 1.744 1.00 85.44 106 MET A CA 1
ATOM 825 C C . MET A 1 106 ? -5.084 5.391 1.461 1.00 85.44 106 MET A C 1
ATOM 827 O O . MET A 1 106 ? -6.069 6.131 1.527 1.00 85.44 106 MET A O 1
ATOM 831 N N . LEU A 1 107 ? -5.167 4.112 1.091 1.00 84.56 107 LEU A N 1
ATOM 832 C CA . LEU A 1 107 ? -6.420 3.367 0.894 1.00 84.56 107 LEU A CA 1
ATOM 833 C C . LEU A 1 107 ? -6.894 2.694 2.180 1.00 84.56 107 LEU A C 1
ATOM 835 O O . LEU A 1 107 ? -8.080 2.714 2.485 1.00 84.56 107 LEU A O 1
ATOM 839 N N . PHE A 1 108 ? -5.949 2.166 2.953 1.00 85.56 108 PHE A N 1
ATOM 840 C CA . PHE A 1 108 ? -6.180 1.437 4.188 1.00 85.56 108 PHE A CA 1
ATOM 841 C C . PHE A 1 108 ? -5.399 2.099 5.336 1.00 85.56 108 PHE A C 1
ATOM 843 O O . PHE A 1 108 ? -4.356 1.588 5.759 1.00 85.56 108 PHE A O 1
ATOM 850 N N . PRO A 1 109 ? -5.873 3.240 5.877 1.00 84.81 109 PRO A N 1
ATOM 851 C CA . PRO A 1 109 ? -5.209 3.931 6.983 1.00 84.81 109 PRO A CA 1
ATOM 852 C C . PRO A 1 109 ? -4.981 3.064 8.227 1.00 84.81 109 PRO A C 1
ATOM 854 O O . PRO A 1 109 ? -4.051 3.325 8.984 1.00 84.81 109 PRO A O 1
ATOM 857 N N . SER A 1 110 ? -5.778 2.009 8.421 1.00 81.00 110 SER A N 1
ATOM 858 C CA . SER A 1 110 ? -5.608 1.023 9.498 1.00 81.00 110 SER A CA 1
ATOM 859 C C . SER A 1 110 ? -4.308 0.211 9.396 1.00 81.00 110 SER A C 1
ATOM 861 O O . SER A 1 110 ? -3.900 -0.424 10.366 1.00 81.00 110 SER A O 1
ATOM 863 N N . LEU A 1 111 ? -3.639 0.236 8.239 1.00 80.94 111 LEU A N 1
ATOM 864 C CA . LEU A 1 111 ? -2.344 -0.412 7.999 1.00 80.94 111 LEU A CA 1
ATOM 865 C C . LEU A 1 111 ? -1.160 0.509 8.243 1.00 80.94 111 LEU A C 1
ATOM 867 O O . LEU A 1 111 ? -0.011 0.081 8.123 1.00 80.94 111 LEU A O 1
ATOM 871 N N . LYS A 1 112 ? -1.432 1.776 8.555 1.00 84.38 112 LYS A N 1
ATOM 872 C CA . LYS A 1 112 ? -0.398 2.741 8.865 1.00 84.38 112 LYS A CA 1
ATOM 873 C C . LYS A 1 112 ? 0.371 2.271 10.094 1.00 84.38 112 LYS A C 1
ATOM 875 O O . LYS A 1 112 ? -0.197 2.143 11.173 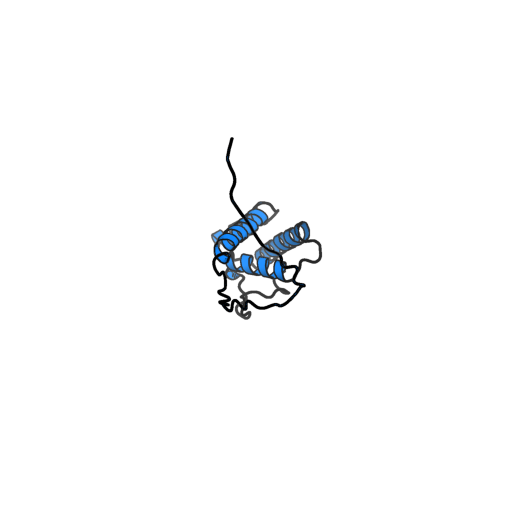1.00 84.38 112 LYS A O 1
ATOM 880 N N . ASP A 1 113 ? 1.673 2.089 9.941 1.00 81.94 113 ASP A N 1
ATOM 881 C CA . ASP A 1 113 ? 2.572 1.855 11.062 1.00 81.94 113 ASP A CA 1
ATOM 882 C C . ASP A 1 113 ? 2.675 3.142 11.909 1.00 81.94 113 ASP A C 1
ATOM 884 O O . ASP A 1 113 ? 3.196 4.152 11.415 1.00 81.94 113 ASP A O 1
ATOM 888 N N . PRO A 1 114 ? 2.195 3.144 13.167 1.00 82.12 114 PRO A N 1
ATOM 889 C CA . PRO A 1 114 ? 2.247 4.322 14.027 1.00 82.12 114 PRO A CA 1
ATOM 890 C C . PRO A 1 114 ? 3.678 4.684 14.453 1.00 82.12 114 PRO A C 1
ATOM 892 O O . PRO A 1 114 ? 3.921 5.823 14.851 1.00 82.12 114 PRO A O 1
ATOM 895 N N . TYR A 1 115 ? 4.631 3.753 14.346 1.00 81.38 115 TYR A N 1
ATOM 896 C CA . TYR A 1 115 ? 6.029 3.948 14.733 1.00 81.38 115 TYR A CA 1
ATOM 897 C C . TYR A 1 115 ? 6.915 4.410 13.565 1.00 81.38 115 TYR A C 1
ATOM 899 O O . TYR A 1 115 ? 8.041 4.866 13.780 1.00 81.38 115 TYR A O 1
ATOM 907 N N . SER A 1 116 ? 6.415 4.363 12.325 1.00 82.94 116 SER A N 1
ATOM 908 C CA . SER A 1 116 ? 7.121 4.871 11.146 1.00 82.94 116 SER A CA 1
ATOM 909 C C . SER A 1 116 ? 6.728 6.313 10.826 1.00 82.94 116 SER A C 1
ATOM 911 O O . SER A 1 116 ? 5.553 6.640 10.663 1.00 82.94 116 SER A O 1
ATOM 913 N N . LYS A 1 117 ? 7.724 7.181 10.584 1.00 82.94 117 LYS A N 1
ATOM 914 C CA . LYS A 1 117 ? 7.496 8.571 10.132 1.00 82.94 117 LYS A CA 1
ATOM 915 C C . LYS A 1 117 ? 6.646 8.662 8.859 1.00 82.94 117 LYS A C 1
ATOM 917 O O . LYS A 1 117 ? 5.910 9.628 8.690 1.00 82.94 117 LYS A O 1
ATOM 922 N N . LYS A 1 118 ? 6.769 7.684 7.951 1.00 80.25 118 LYS A N 1
ATOM 923 C CA . LYS A 1 118 ? 6.000 7.634 6.694 1.00 80.25 118 LYS A CA 1
ATOM 924 C C . LYS A 1 118 ? 4.683 6.866 6.837 1.00 80.25 118 LYS A C 1
ATOM 926 O O . LYS A 1 118 ? 3.870 6.899 5.920 1.00 80.25 118 LYS A O 1
ATOM 931 N N . GLY A 1 119 ?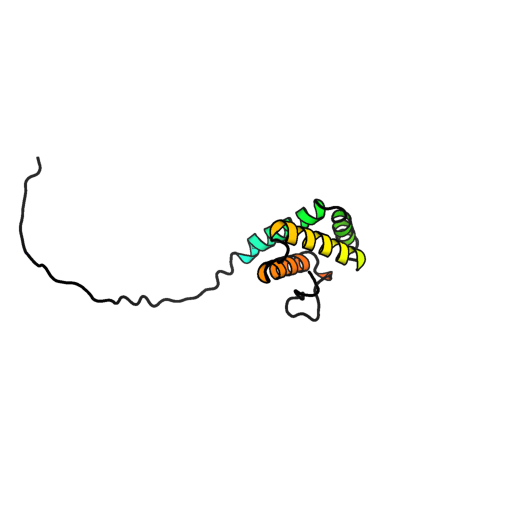 4.466 6.184 7.963 1.00 79.50 119 GLY A N 1
ATOM 932 C CA . GLY A 1 119 ? 3.340 5.273 8.136 1.00 79.50 119 GLY A CA 1
ATOM 933 C C . GLY A 1 119 ? 3.543 3.895 7.506 1.00 79.50 119 GLY A C 1
ATOM 934 O O . GLY A 1 119 ? 2.618 3.098 7.495 1.00 79.50 119 GLY A O 1
ATOM 935 N N . TYR A 1 120 ? 4.728 3.614 6.960 1.00 80.19 120 TYR A N 1
ATOM 936 C CA . TYR A 1 120 ? 5.086 2.318 6.389 1.00 80.19 120 TYR A CA 1
ATOM 937 C C . TYR A 1 120 ? 6.590 2.063 6.490 1.00 80.19 120 TYR A C 1
ATOM 939 O O . TYR A 1 120 ? 7.394 3.002 6.513 1.00 80.19 120 TYR A O 1
ATOM 947 N N . VAL A 1 121 ? 6.977 0.788 6.518 1.00 78.31 121 VAL A N 1
ATOM 948 C CA . VAL A 1 121 ? 8.368 0.331 6.440 1.00 78.31 121 VAL A CA 1
ATOM 949 C C . VAL A 1 121 ? 8.510 -0.529 5.189 1.00 78.31 121 VAL A C 1
ATOM 951 O O . VAL A 1 121 ? 7.823 -1.532 5.031 1.00 78.31 121 VAL A O 1
ATOM 954 N N . ILE A 1 122 ? 9.410 -0.128 4.290 1.00 68.25 122 ILE A N 1
ATOM 955 C CA . ILE A 1 122 ? 9.582 -0.730 2.951 1.00 68.25 122 ILE A CA 1
ATOM 956 C C . ILE A 1 122 ? 9.986 -2.210 3.017 1.00 68.25 122 ILE A C 1
ATOM 958 O O . ILE A 1 122 ? 9.774 -2.926 2.051 1.00 68.25 122 ILE A O 1
ATOM 962 N N . GLY A 1 123 ? 10.583 -2.650 4.129 1.00 63.72 123 GLY A N 1
ATOM 963 C CA . GLY A 1 123 ? 10.941 -4.054 4.352 1.00 63.72 123 GLY A CA 1
ATOM 964 C C . GLY A 1 123 ? 9.896 -4.874 5.112 1.00 63.72 123 GLY A C 1
ATOM 965 O O . GLY A 1 123 ? 10.104 -6.067 5.279 1.00 63.72 123 GLY A O 1
ATOM 966 N N . THR A 1 124 ? 8.818 -4.253 5.607 1.00 58.78 124 THR A N 1
ATOM 967 C CA . THR A 1 124 ? 7.797 -4.931 6.432 1.00 58.78 124 THR A CA 1
ATOM 968 C C . THR A 1 124 ? 6.441 -5.011 5.730 1.00 58.78 124 THR A C 1
ATOM 970 O O . THR A 1 124 ? 5.654 -5.903 6.022 1.00 58.78 124 THR A O 1
ATOM 973 N N . LEU A 1 125 ? 6.153 -4.078 4.817 1.00 55.25 125 LEU A N 1
ATOM 974 C CA . LEU A 1 125 ? 4.872 -3.999 4.104 1.00 55.25 125 LEU A CA 1
ATOM 975 C C . LEU A 1 125 ? 4.879 -4.644 2.712 1.00 55.25 125 LEU A C 1
ATOM 977 O O . LEU A 1 125 ? 3.806 -4.754 2.123 1.00 55.25 125 LEU A O 1
ATOM 981 N N . LEU A 1 126 ? 6.047 -5.044 2.195 1.00 56.59 126 LEU A N 1
ATOM 982 C CA . LEU A 1 126 ? 6.237 -5.641 0.868 1.00 56.59 126 LEU A CA 1
ATOM 983 C C . LEU A 1 126 ? 7.325 -6.714 0.895 1.00 56.59 126 LEU A C 1
ATOM 985 O O . LEU A 1 126 ? 8.425 -6.402 1.408 1.00 56.59 126 LEU A O 1
#

Solvent-accessible surface area (backbone atoms only — not comparable to full-atom values): 8059 Å² total; per-residue (Å²): 138,88,87,86,86,76,90,83,86,87,77,93,74,85,86,88,84,91,87,82,86,80,86,76,85,76,90,66,77,79,84,69,61,68,62,66,51,48,55,51,45,44,53,47,54,51,50,53,28,65,74,38,94,68,23,53,59,36,53,51,45,29,73,74,66,73,38,70,55,77,66,41,48,52,51,49,40,52,54,53,48,52,52,45,30,75,75,55,38,95,71,58,52,71,67,57,51,47,50,52,50,51,40,48,33,74,74,40,60,78,68,38,36,88,87,35,96,81,26,55,49,74,81,78,67,97

pLDDT: mean 73.35, std 18.62, range [36.38, 92.19]

Foldseek 3Di:
DDDDDDDDDDDDDDDDDDDDDPDDDDPPDPPPPVPVVLVVLLVVLLVLLVVDPLSVVLVVVCVVPVAGDPVSLVVSLVSVLVVCCVPQNPDRDLVSLLSNQLSCCVNRVNQQDPPDPSSDDSVPSD

Sequence (126 aa):
QGEISRQTSDSSFSSRASTIILDDVPSKRQRIEDTRDAVSAKQLIEAVLRGKSGGEEVLQEYQTTETLTDAAKRKMVNILVAHMIDNHGHRPTKAIREDYARTIVMLFPSLKDPYSKKGYVIGTLL

Mean predicted aligned error: 14.74 Å

Secondary structure (DSSP, 8-state):
-PPP--------------------------TTSHHHHHHHHHHHHHHHHHHSTTHHHHHHHHHHHSS--HHHHHHHHHHHHHHHHHHH-SS--HHHHHHHHHHHHHH-GGG--TTSTTS--TTT--